Protein AF-A0A5A7MQB6-F1 (afdb_monomer_lite)

Foldseek 3Di:
DPDPVLLVLLCQFQPFDFDPFAHHGHGPSVLLCQQQVDDKDDWDDPDPFKIKIKAGHVPPRLWMKIFIATPVGHTAKIWTWGADCDPVGGRQIAIAIEGQDPDPSNVVVLVVSVVVNLVSVQVVQVCCCVVPVDDRCSVVNVVHPDHHYHHPDDGNPDDD

Structure (mmCIF, N/CA/C/O backbone):
data_AF-A0A5A7MQB6-F1
#
_entry.id   AF-A0A5A7MQB6-F1
#
loop_
_atom_site.group_PDB
_atom_site.id
_atom_site.type_symbol
_atom_site.label_atom_id
_atom_site.label_alt_id
_atom_site.label_comp_id
_atom_site.label_asym_id
_atom_site.label_entity_id
_atom_site.label_seq_id
_atom_site.pdbx_PDB_ins_code
_atom_site.Cartn_x
_atom_site.Cartn_y
_atom_site.Cartn_z
_atom_site.occupancy
_atom_site.B_iso_or_equiv
_atom_site.auth_seq_id
_atom_site.auth_comp_id
_atom_site.auth_asym_id
_atom_site.auth_atom_id
_atom_site.pdbx_PDB_model_num
ATOM 1 N N . MET A 1 1 ? -9.594 7.409 -3.584 1.00 67.19 1 MET A N 1
ATOM 2 C CA . MET A 1 1 ? -9.563 8.094 -4.890 1.00 67.19 1 MET A CA 1
ATOM 3 C C . MET A 1 1 ? -10.853 7.876 -5.673 1.00 67.19 1 MET A C 1
ATOM 5 O O . MET A 1 1 ? -11.373 8.838 -6.210 1.00 67.19 1 MET A O 1
ATOM 9 N N . TRP A 1 2 ? -11.378 6.649 -5.696 1.00 74.12 2 TRP A N 1
ATOM 10 C CA . TRP A 1 2 ? -12.477 6.229 -6.579 1.00 74.12 2 TRP A CA 1
ATOM 11 C C . TRP A 1 2 ? -13.894 6.332 -5.996 1.00 74.12 2 TRP A C 1
ATOM 13 O O . TRP A 1 2 ? -14.863 6.165 -6.723 1.00 74.12 2 TRP A O 1
ATOM 23 N N . ASP A 1 3 ? -14.015 6.632 -4.705 1.00 87.62 3 ASP A N 1
ATOM 24 C CA . ASP A 1 3 ? -15.282 6.823 -3.999 1.00 87.62 3 ASP A CA 1
ATOM 25 C C . ASP A 1 3 ? -15.075 7.837 -2.848 1.00 87.62 3 ASP A C 1
ATOM 27 O O . ASP A 1 3 ? -13.980 7.851 -2.257 1.00 87.62 3 ASP A O 1
ATOM 31 N N . PRO A 1 4 ? -16.058 8.711 -2.537 1.00 90.88 4 PRO A N 1
ATOM 32 C CA . PRO A 1 4 ? -15.951 9.676 -1.443 1.00 90.88 4 PRO A CA 1
ATOM 33 C C . PRO A 1 4 ? -15.735 9.056 -0.057 1.00 90.88 4 PRO A C 1
ATOM 35 O O . PRO A 1 4 ? -14.832 9.503 0.650 1.00 90.88 4 PRO A O 1
ATOM 38 N N . ALA A 1 5 ? -16.474 8.009 0.317 1.00 89.06 5 ALA A N 1
ATOM 39 C CA . ALA A 1 5 ? -16.350 7.381 1.634 1.00 89.06 5 ALA A CA 1
ATOM 40 C C . ALA A 1 5 ? -14.985 6.697 1.796 1.00 89.06 5 ALA A C 1
ATOM 42 O O . ALA A 1 5 ? -14.316 6.845 2.818 1.00 89.06 5 ALA A O 1
ATOM 43 N N . PHE A 1 6 ? -14.494 6.036 0.746 1.00 89.56 6 PHE A N 1
ATOM 44 C CA . PHE A 1 6 ? -13.142 5.476 0.734 1.00 89.56 6 PHE A CA 1
ATOM 45 C C . PHE A 1 6 ? -12.050 6.555 0.795 1.00 89.56 6 PHE A C 1
ATOM 47 O O . PHE A 1 6 ? -10.950 6.337 1.315 1.00 89.56 6 PHE A O 1
ATOM 54 N N . ARG A 1 7 ? -12.295 7.741 0.226 1.00 91.19 7 ARG A N 1
ATOM 55 C CA . ARG A 1 7 ? -11.379 8.879 0.362 1.00 91.19 7 ARG A CA 1
ATOM 56 C C . ARG A 1 7 ? -11.305 9.333 1.818 1.00 91.19 7 ARG A C 1
ATOM 58 O O . ARG A 1 7 ? -10.194 9.387 2.338 1.00 91.19 7 ARG A O 1
ATOM 65 N N . GLU A 1 8 ? -12.445 9.557 2.456 1.00 92.12 8 GLU A N 1
ATOM 66 C CA . GLU A 1 8 ? -12.532 9.986 3.856 1.00 92.12 8 GLU A CA 1
ATOM 67 C C . GLU A 1 8 ? -11.935 8.953 4.820 1.00 92.12 8 GLU A C 1
ATOM 69 O O . GLU A 1 8 ? -11.113 9.304 5.663 1.00 92.12 8 GLU A O 1
ATOM 74 N N . ALA A 1 9 ? -12.251 7.664 4.650 1.00 92.69 9 ALA A N 1
ATOM 75 C CA . ALA A 1 9 ? -11.697 6.594 5.481 1.00 92.69 9 ALA A CA 1
ATOM 76 C C . ALA A 1 9 ? -10.162 6.544 5.412 1.00 92.69 9 ALA A C 1
ATOM 78 O O . ALA A 1 9 ? -9.489 6.390 6.431 1.00 92.69 9 ALA A O 1
ATOM 79 N N . ARG A 1 10 ? -9.587 6.723 4.217 1.00 93.56 10 ARG A N 1
ATOM 80 C CA . ARG A 1 10 ? -8.131 6.738 4.018 1.00 93.56 10 ARG A CA 1
ATOM 81 C C . ARG A 1 10 ? -7.475 7.986 4.605 1.00 93.56 10 ARG A C 1
ATOM 83 O O . AR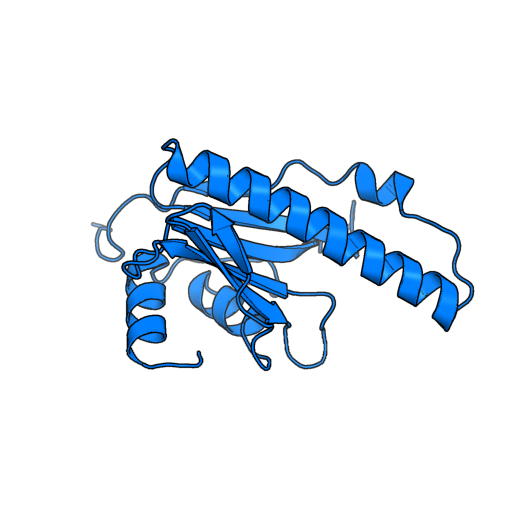G A 1 10 ? -6.421 7.866 5.224 1.00 93.56 10 ARG A O 1
ATOM 90 N N . GLU A 1 11 ? -8.084 9.157 4.424 1.00 94.31 11 GLU A N 1
ATOM 91 C CA . GLU A 1 11 ? -7.641 10.409 5.054 1.00 94.31 11 GLU A CA 1
ATOM 92 C C . GLU A 1 11 ? -7.616 10.248 6.581 1.00 94.31 11 GLU A C 1
ATOM 94 O O . GLU A 1 11 ? -6.586 10.487 7.214 1.00 94.31 11 GLU A O 1
ATOM 99 N N . ALA A 1 12 ? -8.700 9.720 7.154 1.00 93.38 12 ALA A N 1
ATOM 100 C CA . ALA A 1 12 ? -8.807 9.447 8.579 1.00 93.38 12 ALA A CA 1
ATOM 101 C C . ALA A 1 12 ? -7.793 8.402 9.054 1.00 93.38 12 ALA A C 1
ATOM 103 O O . ALA A 1 12 ? -7.250 8.559 10.145 1.00 93.38 12 ALA A O 1
ATOM 104 N N . PHE A 1 13 ? -7.517 7.356 8.266 1.00 95.25 13 PHE A N 1
ATOM 105 C CA . PHE A 1 13 ? -6.571 6.289 8.604 1.00 95.25 13 PHE A CA 1
ATOM 106 C C . PHE A 1 13 ? -5.116 6.778 8.598 1.00 95.25 13 PHE A C 1
ATOM 108 O O . PHE A 1 13 ? -4.413 6.598 9.599 1.00 95.25 13 PHE A O 1
ATOM 115 N N . ILE A 1 14 ? -4.683 7.426 7.512 1.00 94.81 14 ILE A N 1
ATOM 116 C CA . ILE A 1 14 ? -3.280 7.796 7.262 1.00 94.81 14 ILE A CA 1
ATOM 117 C C . ILE A 1 14 ? -2.900 9.118 7.930 1.00 94.81 14 ILE A C 1
ATOM 119 O O . ILE A 1 14 ? -1.780 9.232 8.426 1.00 94.81 14 ILE A O 1
ATOM 123 N N . GLY A 1 15 ? -3.809 10.094 7.986 1.00 91.06 15 GLY A N 1
ATOM 124 C CA . GLY A 1 15 ? -3.510 11.450 8.449 1.00 91.06 15 GLY A CA 1
ATOM 125 C C . GLY A 1 15 ? -2.467 12.181 7.594 1.00 91.06 15 GLY A C 1
ATOM 126 O O . GLY A 1 15 ? -1.987 11.667 6.581 1.00 91.06 15 GLY A O 1
ATOM 127 N N . ASP A 1 16 ? -2.101 13.386 8.026 1.00 86.75 16 ASP A N 1
ATOM 128 C CA . ASP A 1 16 ? -1.097 14.207 7.350 1.00 86.75 16 ASP A CA 1
ATOM 129 C C . ASP A 1 16 ? 0.271 14.069 8.030 1.00 86.75 16 ASP A C 1
ATOM 131 O O . ASP A 1 16 ? 0.611 14.781 8.971 1.00 86.75 16 ASP A O 1
ATOM 135 N N . ARG A 1 17 ? 1.037 13.061 7.607 1.00 91.31 17 ARG A N 1
ATOM 136 C CA . ARG A 1 17 ? 2.369 12.734 8.144 1.00 91.31 17 ARG A CA 1
ATOM 137 C C . ARG A 1 17 ? 3.403 12.818 7.024 1.00 91.31 17 ARG A C 1
ATOM 139 O O . ARG A 1 17 ? 3.058 12.454 5.903 1.00 91.31 17 ARG A O 1
ATOM 146 N N . PRO A 1 18 ? 4.649 13.246 7.272 1.00 92.31 18 PRO A N 1
ATOM 147 C CA . PRO A 1 18 ? 5.662 13.335 6.222 1.00 92.31 18 PRO A CA 1
ATOM 148 C C . PRO A 1 18 ? 6.063 11.952 5.681 1.00 92.31 18 PRO A C 1
ATOM 150 O O . PRO A 1 18 ? 6.085 10.970 6.422 1.00 92.31 18 PRO A O 1
ATOM 153 N N . ALA A 1 19 ? 6.403 11.888 4.393 1.00 90.81 19 ALA A N 1
ATOM 154 C CA . ALA A 1 19 ? 6.950 10.714 3.712 1.00 90.81 19 ALA A CA 1
ATOM 155 C C . ALA A 1 19 ? 7.974 11.124 2.642 1.00 90.81 19 ALA A C 1
ATOM 157 O O . ALA A 1 19 ? 7.947 12.245 2.129 1.00 90.81 19 ALA A O 1
ATOM 158 N N . GLY A 1 20 ? 8.859 10.192 2.285 1.00 88.75 20 GLY A N 1
ATOM 159 C CA . GLY A 1 20 ? 9.933 10.398 1.308 1.00 88.75 20 GLY A CA 1
ATOM 160 C C . GLY A 1 20 ? 10.109 9.235 0.331 1.00 88.75 20 GLY A C 1
ATOM 161 O O . GLY A 1 20 ? 11.234 8.993 -0.089 1.00 88.75 20 GLY A O 1
ATOM 162 N N . TRP A 1 21 ? 9.037 8.496 0.017 1.00 89.62 21 TRP A N 1
ATOM 163 C CA . TRP A 1 21 ? 9.095 7.283 -0.807 1.00 89.62 21 TRP A CA 1
ATOM 164 C C . TRP A 1 21 ? 9.201 7.607 -2.306 1.00 89.62 21 TRP A C 1
ATOM 166 O O . TRP A 1 21 ? 10.230 7.373 -2.924 1.00 89.62 21 TRP A O 1
ATOM 176 N N . LEU A 1 22 ? 8.158 8.210 -2.885 1.00 88.44 22 LEU A N 1
ATOM 177 C CA . LEU A 1 22 ? 8.067 8.516 -4.324 1.00 88.44 22 LEU A CA 1
ATOM 178 C C . LEU A 1 22 ? 8.753 9.837 -4.691 1.00 88.44 22 LEU A C 1
ATOM 180 O O . LEU A 1 22 ? 9.220 10.039 -5.809 1.00 88.44 22 LEU A O 1
ATOM 184 N N . TYR A 1 23 ? 8.726 10.787 -3.761 1.00 87.19 23 TYR A N 1
ATOM 185 C CA . TYR A 1 23 ? 9.324 12.108 -3.895 1.00 87.19 23 TYR A CA 1
ATOM 186 C C . TYR A 1 23 ? 9.673 12.659 -2.514 1.00 87.19 23 TYR A C 1
ATOM 188 O O . TYR A 1 23 ? 9.034 12.331 -1.508 1.00 87.19 23 TYR A O 1
ATOM 196 N N . GLU A 1 24 ? 10.701 13.502 -2.473 1.00 84.88 24 GLU A N 1
ATOM 197 C CA . GLU A 1 24 ? 11.149 14.151 -1.245 1.00 84.88 24 GLU A CA 1
ATOM 198 C C . GLU A 1 24 ? 10.106 15.166 -0.740 1.00 84.88 24 GLU A C 1
ATOM 200 O O . GLU A 1 24 ? 9.421 15.821 -1.528 1.00 84.88 24 GLU A O 1
ATOM 205 N N . ASN A 1 25 ? 10.016 15.327 0.585 1.00 85.38 25 ASN A N 1
ATOM 206 C CA . ASN A 1 25 ? 9.193 16.341 1.264 1.00 85.38 25 ASN A CA 1
ATOM 207 C C . ASN A 1 25 ? 7.674 16.252 0.995 1.00 85.38 25 ASN A C 1
ATOM 209 O O . ASN A 1 25 ? 6.976 17.267 0.999 1.00 85.38 25 ASN A O 1
ATOM 213 N N . GLY A 1 26 ? 7.153 15.043 0.764 1.00 90.69 26 GLY A N 1
ATOM 214 C CA . GLY A 1 26 ? 5.721 14.788 0.614 1.00 90.69 26 GLY A CA 1
ATOM 215 C C . GLY A 1 26 ? 5.038 14.344 1.906 1.00 90.69 26 GLY A C 1
ATOM 216 O O . GLY A 1 26 ? 5.659 14.242 2.962 1.00 90.69 26 GLY A O 1
ATOM 217 N N . THR A 1 27 ? 3.751 14.016 1.801 1.00 95.38 27 THR A N 1
ATOM 218 C CA . THR A 1 27 ? 2.970 13.435 2.902 1.00 95.38 27 THR A CA 1
ATOM 219 C C . THR A 1 27 ? 2.616 11.984 2.582 1.00 95.38 27 THR A C 1
ATOM 221 O O . THR A 1 27 ? 2.427 11.640 1.414 1.00 95.38 27 THR A O 1
ATOM 224 N N . MET A 1 28 ? 2.517 11.119 3.594 1.00 95.69 28 MET A N 1
ATOM 225 C CA . MET A 1 28 ? 2.129 9.710 3.452 1.00 95.69 28 MET A CA 1
ATOM 226 C C . MET A 1 28 ? 0.815 9.596 2.680 1.00 95.69 28 MET A C 1
ATOM 228 O O . MET A 1 28 ? 0.725 8.832 1.724 1.00 95.69 28 MET A O 1
ATOM 232 N N . LEU A 1 29 ? -0.188 10.403 3.041 1.00 95.81 29 LEU A N 1
ATOM 233 C CA . LEU A 1 29 ? -1.473 10.440 2.347 1.00 95.81 29 LEU A CA 1
ATOM 234 C C . LEU A 1 29 ? -1.321 10.880 0.884 1.00 95.81 29 LEU A C 1
ATOM 236 O O . LEU A 1 29 ? -1.911 10.258 0.001 1.00 95.81 29 LEU A O 1
ATOM 240 N N . GLY A 1 30 ? -0.533 11.924 0.610 1.00 95.31 30 GLY A N 1
ATOM 241 C CA . GLY A 1 30 ? -0.282 12.401 -0.752 1.00 95.31 30 GLY A CA 1
ATOM 242 C C . GLY A 1 30 ? 0.406 11.349 -1.624 1.00 95.31 30 GLY A C 1
ATOM 243 O O . GLY A 1 30 ? -0.001 11.115 -2.764 1.00 95.31 30 GLY A O 1
ATOM 244 N N . GLN A 1 31 ? 1.393 10.648 -1.071 1.00 95.06 31 GLN A N 1
ATOM 245 C CA . GLN A 1 31 ? 2.117 9.598 -1.784 1.00 95.06 31 GLN A CA 1
ATOM 246 C C . GLN A 1 31 ? 1.261 8.341 -1.977 1.00 95.06 31 GLN A C 1
ATOM 248 O O . GLN A 1 31 ? 1.213 7.810 -3.083 1.00 95.06 31 GLN A O 1
ATOM 253 N N . VAL A 1 32 ? 0.469 7.935 -0.980 1.00 96.44 32 VAL A N 1
ATOM 254 C CA . VAL A 1 32 ? -0.529 6.862 -1.141 1.00 96.44 32 VAL A CA 1
ATOM 255 C C . VAL A 1 32 ? -1.566 7.224 -2.207 1.00 96.44 32 VAL A C 1
ATOM 257 O O . VAL A 1 32 ? -1.907 6.391 -3.043 1.00 96.44 32 VAL A O 1
ATOM 260 N N . ASN A 1 33 ? -2.055 8.467 -2.234 1.00 95.19 33 ASN A N 1
ATOM 261 C CA . ASN A 1 33 ? -2.956 8.922 -3.295 1.00 95.19 33 ASN A CA 1
ATOM 262 C C . ASN A 1 33 ? -2.284 8.847 -4.672 1.00 95.19 33 ASN A C 1
ATOM 264 O O . ASN A 1 33 ? -2.942 8.503 -5.645 1.00 95.19 33 ASN A O 1
ATOM 268 N N . THR A 1 34 ? -0.986 9.135 -4.754 1.00 95.06 34 THR A N 1
ATOM 269 C CA . THR A 1 34 ? -0.232 9.088 -6.011 1.00 95.06 34 THR A CA 1
ATOM 270 C C . THR A 1 34 ? -0.169 7.667 -6.579 1.00 95.06 34 THR A C 1
ATOM 272 O O . THR A 1 34 ? -0.464 7.479 -7.759 1.00 95.06 34 THR A O 1
ATOM 275 N N . VAL A 1 35 ? 0.152 6.658 -5.759 1.00 95.62 35 VAL A N 1
ATOM 276 C CA . VAL A 1 35 ? 0.204 5.251 -6.212 1.00 95.62 35 VAL A CA 1
ATOM 277 C C . VAL A 1 35 ? -1.168 4.601 -6.389 1.00 95.62 35 VAL A C 1
ATOM 279 O O . VAL A 1 35 ? -1.295 3.618 -7.109 1.00 95.62 35 VAL A O 1
ATOM 282 N N . LEU A 1 36 ? -2.210 5.166 -5.779 1.00 96.12 36 LEU A N 1
ATOM 283 C CA . LEU A 1 36 ? -3.610 4.819 -6.040 1.00 96.12 36 LEU A CA 1
ATOM 284 C C . LEU A 1 36 ? -4.226 5.723 -7.128 1.00 96.12 36 LEU A C 1
ATOM 286 O O . LEU A 1 36 ? -5.442 5.884 -7.172 1.00 96.12 36 LEU A O 1
ATOM 290 N N . GLY A 1 37 ? -3.386 6.365 -7.948 1.00 93.50 37 GLY A N 1
ATOM 291 C CA . GLY A 1 37 ? -3.759 7.393 -8.922 1.00 93.50 37 GLY A CA 1
ATOM 292 C C . GLY A 1 37 ? -4.473 6.873 -10.172 1.00 93.50 37 GLY A C 1
ATOM 293 O O . GLY A 1 37 ? -5.265 7.583 -10.791 1.00 93.50 37 GLY A O 1
ATOM 294 N N . GLY A 1 38 ? -4.132 5.652 -10.581 1.00 92.31 38 GLY A N 1
ATOM 295 C CA . GLY A 1 38 ? -4.633 5.014 -11.791 1.00 92.31 38 GLY A CA 1
ATOM 296 C C . GLY A 1 38 ? -6.042 4.426 -11.651 1.00 92.31 38 GLY A C 1
ATOM 297 O O . GLY A 1 38 ? -6.689 4.560 -10.608 1.00 92.31 38 GLY A O 1
ATOM 298 N N . PRO A 1 39 ? -6.542 3.762 -12.706 1.00 91.75 39 PRO A N 1
ATOM 299 C CA . PRO A 1 39 ? -7.730 2.929 -12.584 1.00 91.75 39 PRO A CA 1
ATOM 300 C C . PRO A 1 39 ? -7.476 1.799 -11.571 1.00 91.75 39 PRO A C 1
ATOM 302 O O . PRO A 1 39 ? -6.353 1.292 -11.505 1.00 91.75 39 PRO A O 1
ATOM 305 N N . PRO A 1 40 ? -8.487 1.416 -10.775 1.00 93.19 40 PRO A N 1
ATOM 306 C CA . PRO A 1 40 ? -8.343 0.311 -9.843 1.00 93.19 40 PRO A CA 1
ATOM 307 C C . PRO A 1 40 ? -8.233 -1.022 -10.590 1.00 93.19 40 PRO A C 1
ATOM 309 O O . PRO A 1 40 ? -8.914 -1.236 -11.595 1.00 93.19 40 PRO A O 1
ATOM 312 N N . ASP A 1 41 ? -7.405 -1.917 -10.060 1.00 93.56 41 ASP A N 1
ATOM 313 C CA . ASP A 1 41 ? -7.427 -3.336 -10.406 1.00 93.56 41 ASP A CA 1
ATOM 314 C C . ASP A 1 41 ? -8.711 -3.993 -9.859 1.00 93.56 41 ASP A C 1
ATOM 316 O O . ASP A 1 41 ? -9.405 -3.433 -9.000 1.00 93.56 41 ASP A O 1
ATOM 320 N N . GLU A 1 42 ? -9.015 -5.211 -10.314 1.00 95.44 42 GLU A N 1
ATOM 321 C CA . GLU A 1 42 ? -10.106 -5.997 -9.732 1.00 95.44 42 GLU A CA 1
ATOM 322 C C . GLU A 1 42 ? -9.862 -6.275 -8.234 1.00 95.44 42 GLU A C 1
ATOM 324 O O . GLU A 1 42 ? -8.726 -6.548 -7.822 1.00 95.44 42 GLU A O 1
ATOM 329 N N . PRO A 1 43 ? -10.915 -6.220 -7.396 1.00 96.06 43 PRO A N 1
ATOM 330 C CA . PRO A 1 43 ? -10.792 -6.534 -5.980 1.00 96.06 43 PRO A CA 1
ATOM 331 C C . PRO A 1 43 ? -10.414 -8.002 -5.777 1.00 96.06 43 PRO A C 1
ATOM 333 O O . PRO A 1 43 ? -10.990 -8.900 -6.390 1.00 96.06 43 PRO A O 1
ATOM 336 N N . VAL A 1 44 ? -9.487 -8.253 -4.852 1.00 97.88 44 VAL A N 1
ATOM 337 C CA . VAL A 1 44 ? -9.068 -9.610 -4.481 1.00 97.88 44 VAL A CA 1
ATOM 338 C C . VAL A 1 44 ? -9.538 -9.920 -3.069 1.00 97.88 44 VAL A C 1
ATOM 340 O O . VAL A 1 44 ? -9.023 -9.354 -2.105 1.00 97.88 44 VAL A O 1
ATOM 343 N N . TYR A 1 45 ? -10.491 -10.841 -2.956 1.00 97.62 45 TYR A N 1
ATOM 344 C CA . TYR A 1 45 ? -10.921 -11.442 -1.695 1.00 97.62 45 TYR A CA 1
ATOM 345 C C . TYR A 1 45 ? -9.991 -12.613 -1.389 1.00 97.62 45 TYR A C 1
ATOM 347 O O . TYR A 1 45 ? -9.958 -13.587 -2.140 1.00 97.62 45 TYR A O 1
ATOM 355 N N . PHE A 1 46 ? -9.195 -12.491 -0.333 1.00 96.44 46 PHE A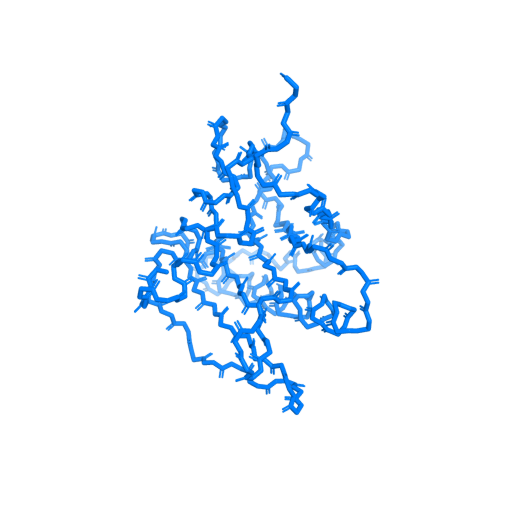 N 1
ATOM 356 C CA . PHE A 1 46 ? -8.180 -13.489 0.034 1.00 96.44 46 PHE A CA 1
ATOM 357 C C . PHE A 1 46 ? -8.456 -14.145 1.391 1.00 96.44 46 PHE A C 1
ATOM 359 O O . PHE A 1 46 ? -7.755 -15.073 1.777 1.00 96.44 46 PHE A O 1
ATOM 366 N N . SER A 1 47 ? -9.502 -13.678 2.073 1.00 94.88 47 SER A N 1
ATOM 367 C CA . SER A 1 47 ? -10.030 -14.217 3.319 1.00 94.88 47 SER A CA 1
ATOM 368 C C . SER A 1 47 ? -11.538 -13.992 3.377 1.00 94.88 47 SER A C 1
ATOM 370 O O . SER A 1 47 ? -12.078 -13.199 2.599 1.00 94.88 47 SER A O 1
ATOM 372 N N . ASP A 1 48 ? -12.215 -14.627 4.332 1.00 91.62 48 ASP A N 1
ATOM 373 C CA . ASP A 1 48 ? -13.663 -14.484 4.533 1.00 91.62 48 ASP A CA 1
ATOM 374 C C . ASP A 1 48 ? -14.069 -13.036 4.852 1.00 91.62 48 ASP A C 1
ATOM 376 O O . ASP A 1 48 ? -15.185 -12.609 4.550 1.00 91.62 48 ASP A O 1
ATOM 380 N N . ASN A 1 49 ? -13.166 -12.264 5.460 1.00 95.81 49 ASN A N 1
ATOM 381 C CA . ASN A 1 49 ? -13.431 -10.904 5.915 1.00 95.81 49 ASN A CA 1
ATOM 382 C C . ASN A 1 49 ? -12.424 -9.866 5.411 1.00 95.81 49 ASN A C 1
ATOM 384 O O . ASN A 1 49 ? -12.516 -8.731 5.867 1.00 95.81 49 ASN A O 1
ATOM 388 N N . LEU A 1 50 ? -11.499 -10.206 4.505 1.00 98.06 50 LEU A N 1
ATOM 389 C CA . LEU A 1 50 ? -10.492 -9.272 3.987 1.00 98.06 50 LEU A CA 1
ATOM 390 C C . LEU A 1 50 ? -10.505 -9.193 2.461 1.00 98.06 50 LEU A C 1
ATOM 392 O O . LEU A 1 50 ? -10.546 -10.197 1.746 1.00 98.06 50 LEU A O 1
ATOM 396 N N . VAL A 1 51 ? -10.406 -7.962 1.966 1.00 98.00 51 VAL A N 1
ATOM 397 C CA . VAL A 1 51 ? -10.344 -7.638 0.542 1.00 98.00 51 VAL A CA 1
ATOM 398 C C . VAL A 1 51 ? -9.211 -6.654 0.278 1.00 98.00 51 VAL A C 1
ATOM 400 O O . VAL A 1 51 ? -9.009 -5.691 1.020 1.00 98.00 51 VAL A O 1
ATOM 403 N N . ARG A 1 52 ? -8.458 -6.890 -0.797 1.00 97.94 52 ARG A N 1
ATOM 404 C CA . ARG A 1 52 ? -7.408 -5.997 -1.292 1.00 97.94 52 ARG A CA 1
ATOM 405 C C . ARG A 1 52 ? -7.907 -5.261 -2.529 1.00 97.94 52 ARG A C 1
ATOM 407 O O . ARG A 1 52 ? -8.295 -5.892 -3.510 1.00 97.94 52 ARG A O 1
ATOM 414 N N . PHE A 1 53 ? -7.801 -3.939 -2.503 1.00 97.12 53 PHE A N 1
ATOM 415 C CA . PHE A 1 53 ? -7.907 -3.077 -3.679 1.00 97.12 53 PHE A CA 1
ATOM 416 C C . PHE A 1 53 ? -6.522 -2.548 -4.031 1.00 97.12 53 PHE A C 1
ATOM 418 O O . PHE A 1 53 ? -5.749 -2.227 -3.130 1.00 97.12 53 PHE A O 1
ATOM 425 N N . SER A 1 54 ? -6.207 -2.415 -5.315 1.00 97.31 54 SER A N 1
ATOM 426 C CA . SER A 1 54 ? -4.954 -1.802 -5.761 1.00 97.31 54 SER A CA 1
ATOM 427 C C . SER A 1 54 ? -5.131 -0.945 -6.992 1.00 97.31 54 SER A C 1
ATOM 429 O O . SER A 1 54 ? -6.146 -1.017 -7.675 1.00 97.31 54 SER A O 1
ATOM 431 N N . ALA A 1 55 ? -4.119 -0.130 -7.249 1.00 96.62 55 ALA A N 1
ATOM 432 C CA . ALA A 1 55 ? -3.905 0.521 -8.526 1.00 96.62 55 ALA A CA 1
ATOM 433 C C . ALA A 1 55 ? -2.416 0.837 -8.681 1.00 96.62 55 ALA A C 1
ATOM 435 O O . ALA A 1 55 ? -1.587 0.471 -7.841 1.00 96.62 55 ALA A O 1
ATOM 436 N N . CYS A 1 56 ? -2.091 1.526 -9.767 1.00 94.69 56 CYS A N 1
ATOM 437 C CA . CYS A 1 56 ? -0.744 1.980 -10.051 1.00 94.69 56 CYS A CA 1
ATOM 438 C C . CYS A 1 56 ? -0.667 3.508 -10.123 1.00 94.69 56 CYS A C 1
ATOM 440 O O . CYS A 1 56 ? -1.675 4.196 -10.338 1.00 94.69 56 CYS A O 1
ATOM 442 N N . ARG A 1 57 ? 0.543 4.051 -9.980 1.00 94.44 57 ARG A N 1
ATOM 443 C CA . ARG A 1 57 ? 0.810 5.456 -10.273 1.00 94.44 57 ARG A CA 1
ATOM 444 C C . ARG A 1 57 ? 0.645 5.699 -11.783 1.00 94.44 57 ARG A C 1
ATOM 446 O O . ARG A 1 57 ? 1.217 4.964 -12.590 1.00 94.44 57 ARG A O 1
ATOM 453 N N . PRO A 1 58 ? -0.091 6.742 -12.208 1.00 90.62 58 PRO A N 1
ATOM 454 C CA . PRO A 1 58 ? -0.213 7.082 -13.622 1.00 90.62 58 PRO A CA 1
ATOM 455 C C . PRO A 1 58 ? 1.160 7.245 -14.284 1.00 90.62 58 PRO A C 1
ATOM 457 O O . PRO A 1 58 ? 2.012 7.965 -13.768 1.00 90.62 58 PRO A O 1
ATOM 460 N N . HIS A 1 59 ? 1.352 6.587 -15.430 1.00 85.81 59 HIS A N 1
ATOM 461 C CA . HIS A 1 59 ? 2.604 6.561 -16.205 1.00 85.81 59 HIS A CA 1
ATOM 462 C C . HIS A 1 59 ? 3.809 5.864 -15.545 1.00 85.81 59 HIS A C 1
ATOM 464 O O . HIS A 1 59 ? 4.880 5.860 -16.142 1.00 85.81 59 HIS A O 1
ATOM 470 N N . SER A 1 60 ? 3.641 5.263 -14.366 1.00 85.69 60 SER A N 1
ATOM 471 C CA . SER A 1 60 ? 4.696 4.578 -13.605 1.00 85.69 60 SER A CA 1
ATOM 472 C C . SER A 1 60 ? 4.076 3.358 -12.925 1.00 85.69 60 SER A C 1
ATOM 474 O O . SER A 1 60 ? 3.899 3.313 -11.710 1.00 85.69 60 SER A O 1
ATOM 476 N N . CYS A 1 61 ? 3.578 2.413 -13.733 1.00 86.81 61 CYS A N 1
ATOM 477 C CA . CYS A 1 61 ? 2.765 1.310 -13.211 1.00 86.81 61 CYS A CA 1
ATOM 478 C C . CYS A 1 61 ? 3.572 0.270 -12.414 1.00 86.81 61 CYS A C 1
ATOM 480 O O . CYS A 1 61 ? 2.993 -0.642 -11.822 1.00 86.81 61 CYS A O 1
ATOM 482 N N . ASP A 1 62 ? 4.889 0.408 -12.426 1.00 83.81 62 ASP A N 1
ATOM 483 C CA . ASP A 1 62 ? 5.845 -0.270 -11.570 1.00 83.81 62 ASP A CA 1
ATOM 484 C C . ASP A 1 62 ? 5.831 0.272 -10.130 1.00 83.81 62 ASP A C 1
ATOM 486 O O . ASP A 1 62 ? 6.181 -0.464 -9.218 1.00 83.81 62 ASP A O 1
ATOM 490 N N . GLU A 1 63 ? 5.310 1.481 -9.890 1.00 91.06 63 GLU A N 1
ATOM 491 C CA . GLU A 1 63 ? 4.945 1.978 -8.558 1.00 91.06 63 GLU A CA 1
ATOM 492 C C . GLU A 1 63 ? 3.444 1.773 -8.309 1.00 91.06 63 GLU A C 1
ATOM 494 O O . GLU A 1 63 ? 2.583 2.262 -9.052 1.00 91.06 63 GLU A O 1
ATOM 499 N N . LYS A 1 64 ? 3.103 1.045 -7.243 1.00 95.25 64 LYS A N 1
ATOM 500 C CA . LYS A 1 64 ? 1.728 0.598 -6.979 1.00 95.25 64 LYS A CA 1
ATOM 501 C C . LYS A 1 64 ? 1.289 0.822 -5.547 1.00 95.25 64 LYS A C 1
ATOM 503 O O . LYS A 1 64 ? 2.080 0.796 -4.611 1.00 95.25 64 LYS A O 1
ATOM 508 N N . GLY A 1 65 ? -0.010 1.022 -5.379 1.00 97.06 65 GLY A N 1
ATOM 509 C CA . GLY A 1 65 ? -0.651 1.140 -4.080 1.00 97.06 65 GLY A CA 1
ATOM 510 C C . GLY A 1 65 ? -1.630 0.001 -3.877 1.00 97.06 65 GLY A C 1
ATOM 511 O O . GLY A 1 65 ? -2.328 -0.389 -4.812 1.00 97.06 65 GLY A O 1
ATOM 512 N N . ALA A 1 66 ? -1.731 -0.487 -2.647 1.00 98.06 66 ALA A N 1
ATOM 513 C CA . ALA A 1 66 ? -2.781 -1.404 -2.239 1.00 98.06 66 ALA A CA 1
ATOM 514 C C . ALA A 1 66 ? -3.391 -0.975 -0.905 1.00 98.06 66 ALA A C 1
ATOM 516 O O . ALA A 1 66 ? -2.706 -0.458 -0.026 1.00 98.06 66 ALA A O 1
ATOM 517 N N . VAL A 1 67 ? -4.688 -1.208 -0.739 1.00 98.19 67 VAL A N 1
ATOM 518 C CA . VAL A 1 67 ? -5.400 -1.027 0.526 1.00 98.19 67 VAL A CA 1
ATOM 519 C C . VAL A 1 67 ? -6.119 -2.322 0.853 1.00 98.19 67 VAL A C 1
ATOM 521 O O . VAL A 1 67 ? -6.865 -2.846 0.025 1.00 98.19 67 VAL A O 1
ATOM 524 N N . VAL A 1 68 ? -5.882 -2.830 2.059 1.00 98.44 68 VAL A N 1
ATOM 525 C CA . VAL A 1 68 ? -6.590 -3.979 2.615 1.00 98.44 68 VAL A CA 1
ATOM 526 C C . VAL A 1 68 ? -7.666 -3.467 3.557 1.00 98.44 68 VAL A C 1
ATOM 528 O O . VAL A 1 68 ? -7.379 -2.738 4.512 1.00 98.44 68 VAL A O 1
ATOM 531 N N . LEU A 1 69 ? -8.901 -3.855 3.270 1.00 97.06 69 LEU A N 1
ATOM 532 C CA . LEU A 1 69 ? -10.088 -3.522 4.041 1.00 97.06 69 LEU A CA 1
ATOM 533 C C . LEU A 1 69 ? -10.696 -4.795 4.620 1.00 97.06 69 LEU A C 1
ATOM 535 O O . LEU A 1 69 ? -10.579 -5.867 4.022 1.00 97.06 69 LEU A O 1
ATOM 539 N N . THR A 1 70 ? -11.423 -4.657 5.722 1.00 96.19 70 THR A N 1
ATOM 540 C CA . THR A 1 70 ? -12.435 -5.647 6.067 1.00 96.19 70 THR A CA 1
ATOM 541 C C . THR A 1 70 ? -13.601 -5.579 5.078 1.00 96.19 70 THR A C 1
ATOM 543 O O . THR A 1 70 ? -13.811 -4.559 4.417 1.00 96.19 70 THR A O 1
ATOM 546 N N . THR A 1 71 ? -14.409 -6.633 4.989 1.00 92.69 71 THR A N 1
ATOM 547 C CA . THR A 1 71 ? -15.658 -6.619 4.203 1.00 92.69 71 THR A CA 1
ATOM 548 C C . THR A 1 71 ? -16.678 -5.588 4.708 1.00 92.69 71 THR A C 1
ATOM 550 O O . THR A 1 71 ? -17.517 -5.141 3.930 1.00 92.69 71 THR A O 1
ATOM 553 N N . ASP A 1 72 ? -16.543 -5.138 5.960 1.00 92.06 72 ASP A N 1
ATOM 554 C CA . ASP A 1 72 ? -17.310 -4.033 6.554 1.00 92.06 72 ASP A CA 1
ATOM 555 C C . ASP A 1 72 ? -16.713 -2.638 6.257 1.00 92.06 72 ASP A C 1
ATOM 557 O O . ASP A 1 72 ? -17.277 -1.619 6.655 1.00 92.06 72 ASP A O 1
ATOM 561 N N . GLY A 1 73 ? -15.571 -2.566 5.562 1.00 91.81 73 GLY A N 1
ATOM 562 C CA . GLY A 1 73 ? -14.948 -1.315 5.115 1.00 91.81 73 GLY A CA 1
ATOM 563 C C . GLY A 1 73 ? -13.921 -0.693 6.072 1.00 91.81 73 GLY A C 1
ATOM 564 O O . GLY A 1 73 ? -13.497 0.441 5.847 1.00 91.81 73 GLY A O 1
ATOM 565 N N . GLU A 1 74 ? -13.480 -1.396 7.119 1.00 94.62 74 GLU A N 1
ATOM 566 C CA . GLU A 1 74 ? -12.390 -0.932 7.995 1.00 94.62 74 GLU A CA 1
ATOM 567 C C . GLU A 1 74 ? -11.036 -1.121 7.297 1.00 94.62 74 GLU A C 1
ATOM 569 O O . GLU A 1 74 ? -10.704 -2.231 6.894 1.00 94.62 74 GLU A O 1
ATOM 574 N N . ILE A 1 75 ? -10.215 -0.071 7.187 1.00 97.31 75 ILE A N 1
ATOM 575 C CA . ILE A 1 75 ? -8.840 -0.213 6.676 1.00 97.31 75 ILE A CA 1
ATOM 576 C C . ILE A 1 75 ? -7.985 -0.934 7.718 1.00 97.31 75 ILE A C 1
ATOM 578 O O . ILE A 1 75 ? -7.808 -0.443 8.832 1.00 97.31 75 ILE A O 1
ATOM 582 N N . VAL A 1 76 ? -7.399 -2.060 7.315 1.00 97.94 76 VAL A N 1
ATOM 583 C CA . VAL A 1 76 ? -6.452 -2.838 8.124 1.00 97.94 76 VAL A CA 1
ATOM 584 C C . VAL A 1 76 ? -5.019 -2.412 7.820 1.00 97.94 76 VAL A C 1
ATOM 586 O O . VAL A 1 76 ? -4.236 -2.158 8.735 1.00 97.94 76 VAL A O 1
ATOM 589 N N . ALA A 1 77 ? -4.677 -2.300 6.535 1.00 98.44 77 ALA A N 1
ATOM 590 C CA . ALA A 1 77 ? -3.334 -1.949 6.093 1.00 98.44 77 ALA A CA 1
ATOM 591 C C . ALA A 1 77 ? -3.337 -1.226 4.740 1.00 98.44 77 ALA A C 1
ATOM 593 O O . ALA A 1 77 ? -4.245 -1.391 3.922 1.00 98.44 77 ALA A O 1
ATOM 594 N N . VAL A 1 78 ? -2.285 -0.449 4.490 1.00 98.38 78 VAL A N 1
ATOM 595 C CA . VAL A 1 78 ? -2.008 0.186 3.195 1.00 98.38 78 VAL A CA 1
ATOM 596 C C . VAL A 1 78 ? -0.595 -0.188 2.765 1.00 98.38 78 VAL A C 1
ATOM 598 O O . VAL A 1 78 ? 0.346 0.073 3.504 1.00 98.38 78 VAL A O 1
ATOM 601 N N . GLY A 1 79 ? -0.445 -0.777 1.583 1.00 97.75 79 GLY A N 1
ATOM 602 C CA . GLY A 1 79 ? 0.844 -1.068 0.962 1.00 97.75 79 GLY A CA 1
ATOM 603 C C . GLY A 1 79 ? 1.217 -0.009 -0.073 1.00 97.75 79 GLY A C 1
ATOM 604 O O . GLY A 1 79 ? 0.386 0.378 -0.898 1.00 97.75 79 GLY A O 1
ATOM 605 N N . VAL A 1 80 ? 2.470 0.435 -0.048 1.00 97.00 80 VAL A N 1
ATOM 606 C CA . VAL A 1 80 ? 3.076 1.307 -1.058 1.00 97.00 80 VAL A CA 1
ATOM 607 C C . VAL A 1 80 ? 4.290 0.594 -1.628 1.00 97.00 80 VAL A C 1
ATOM 609 O O . VAL A 1 80 ? 5.262 0.362 -0.911 1.00 97.00 80 VAL A O 1
ATOM 612 N N . LEU A 1 81 ? 4.217 0.255 -2.910 1.00 94.44 81 LEU A N 1
ATOM 613 C CA . LEU A 1 81 ? 5.340 -0.218 -3.701 1.00 94.44 81 LEU A CA 1
ATOM 614 C C . LEU A 1 81 ? 6.016 0.997 -4.337 1.00 94.44 81 LEU A C 1
ATOM 616 O O . LEU A 1 81 ? 5.393 1.727 -5.113 1.00 94.44 81 LEU A O 1
ATOM 620 N N . HIS A 1 82 ? 7.277 1.210 -3.983 1.00 91.31 82 HIS A N 1
ATOM 621 C CA . HIS A 1 82 ? 8.121 2.296 -4.479 1.00 91.31 82 HIS A CA 1
ATOM 622 C C . HIS A 1 82 ? 9.544 1.795 -4.727 1.00 91.31 82 HIS A C 1
ATOM 624 O O . HIS A 1 82 ? 9.837 0.622 -4.498 1.00 91.31 82 HIS A O 1
ATOM 630 N N . PHE A 1 83 ? 10.423 2.669 -5.206 1.00 86.38 83 PHE A N 1
ATOM 631 C CA . PHE A 1 83 ? 11.823 2.340 -5.444 1.00 86.38 83 PHE A CA 1
ATOM 632 C C . PHE A 1 83 ? 12.733 3.109 -4.493 1.00 86.38 83 PHE A C 1
ATOM 634 O O . PHE A 1 83 ? 12.587 4.318 -4.316 1.00 86.38 83 PHE A O 1
ATOM 641 N N . ASP A 1 84 ? 13.716 2.412 -3.926 1.00 79.12 84 ASP A N 1
ATOM 642 C CA . ASP A 1 84 ? 14.770 3.020 -3.123 1.00 79.12 84 ASP A CA 1
ATOM 643 C C . ASP A 1 84 ? 15.499 4.069 -3.990 1.00 79.12 84 ASP A C 1
ATOM 645 O O . ASP A 1 84 ? 15.961 3.791 -5.101 1.00 79.12 84 ASP A O 1
ATOM 649 N N . ASN A 1 85 ? 15.555 5.308 -3.499 1.00 69.75 85 ASN A N 1
ATOM 650 C CA . ASN A 1 85 ? 16.209 6.440 -4.157 1.00 69.75 85 ASN A CA 1
ATOM 651 C C . ASN A 1 85 ? 17.611 6.727 -3.583 1.00 69.75 85 ASN A C 1
ATOM 653 O O . ASN A 1 85 ? 18.296 7.654 -4.025 1.00 69.75 85 ASN A O 1
ATOM 657 N N . SER A 1 86 ? 18.071 5.926 -2.617 1.00 68.69 86 SER A N 1
ATOM 658 C CA . SER A 1 86 ? 19.413 6.025 -2.057 1.00 68.69 86 SER A CA 1
ATOM 659 C C . SER A 1 86 ? 20.466 5.631 -3.090 1.00 68.69 86 SER A C 1
ATOM 661 O O . SER A 1 86 ? 20.272 4.759 -3.934 1.00 68.69 86 SER A O 1
ATOM 663 N N . ARG A 1 87 ? 21.658 6.227 -2.989 1.00 57.41 87 ARG A N 1
ATOM 664 C CA . ARG A 1 87 ? 22.776 5.929 -3.905 1.00 57.41 87 ARG A CA 1
ATOM 665 C C . ARG A 1 87 ? 23.250 4.474 -3.850 1.00 57.41 87 ARG A C 1
ATOM 667 O O . ARG A 1 87 ? 23.933 4.031 -4.764 1.00 57.41 87 ARG A O 1
ATOM 674 N N . THR A 1 88 ? 22.944 3.759 -2.770 1.00 61.75 88 THR A N 1
ATOM 675 C CA . THR A 1 88 ? 23.434 2.400 -2.507 1.00 61.75 88 THR A CA 1
ATOM 676 C C . THR A 1 88 ? 22.534 1.308 -3.065 1.00 61.75 88 THR A C 1
ATOM 678 O O . THR A 1 88 ? 23.024 0.216 -3.327 1.00 61.75 88 THR A O 1
ATOM 681 N N . ARG A 1 89 ? 21.238 1.587 -3.233 1.00 66.12 89 ARG A N 1
ATOM 682 C CA . ARG A 1 89 ? 20.234 0.634 -3.727 1.00 66.12 89 ARG A CA 1
ATOM 683 C C . ARG A 1 89 ? 19.249 1.315 -4.677 1.00 66.12 89 ARG A C 1
ATOM 685 O O . ARG A 1 89 ? 18.079 0.962 -4.714 1.00 66.12 89 ARG A O 1
ATOM 692 N N . SER A 1 90 ? 19.719 2.295 -5.446 1.00 70.38 90 SER A N 1
ATOM 693 C CA . SER A 1 90 ? 18.857 3.044 -6.357 1.00 70.38 90 SER A CA 1
ATOM 694 C C . SER A 1 90 ? 18.137 2.099 -7.323 1.00 70.38 90 SER A C 1
ATOM 696 O O . SER A 1 90 ? 18.781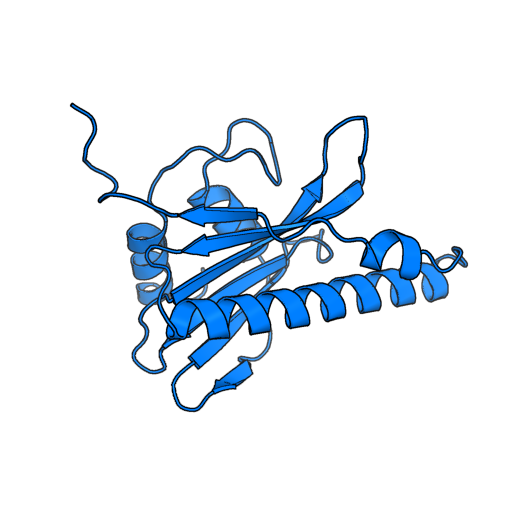 1.268 -7.961 1.00 70.38 90 SER A O 1
ATOM 698 N N . GLY A 1 91 ? 16.812 2.216 -7.412 1.00 73.75 91 GLY A N 1
ATOM 699 C CA . GLY A 1 91 ? 15.990 1.392 -8.302 1.00 73.75 91 GLY A CA 1
ATOM 700 C C . GLY A 1 91 ? 15.628 0.011 -7.749 1.00 73.75 91 GLY A C 1
ATOM 701 O O . GLY A 1 91 ? 14.978 -0.760 -8.448 1.00 73.75 91 GLY A O 1
ATOM 702 N N . HIS A 1 92 ? 15.998 -0.313 -6.506 1.00 80.25 92 HIS A N 1
ATOM 703 C CA . HIS A 1 92 ? 15.493 -1.519 -5.854 1.00 80.25 92 HIS A CA 1
ATOM 704 C C . HIS A 1 92 ? 14.040 -1.308 -5.408 1.00 80.25 92 HIS A C 1
ATOM 706 O O . HIS A 1 92 ? 13.761 -0.311 -4.740 1.00 80.25 92 HIS A O 1
ATOM 712 N N . PRO A 1 93 ? 13.118 -2.229 -5.729 1.00 86.00 93 PRO A N 1
ATOM 713 C CA . PRO A 1 93 ? 11.747 -2.140 -5.270 1.00 86.00 93 PRO A CA 1
ATOM 714 C C . PRO A 1 93 ? 11.694 -2.314 -3.749 1.00 86.00 93 PRO A C 1
ATOM 716 O O . PRO A 1 93 ? 12.474 -3.055 -3.139 1.00 86.00 93 PRO A O 1
ATOM 719 N N . MET A 1 94 ? 10.766 -1.592 -3.141 1.00 89.56 94 MET A N 1
ATOM 720 C CA . MET A 1 94 ? 10.496 -1.571 -1.716 1.00 89.56 94 MET A CA 1
ATOM 721 C C . MET A 1 94 ? 8.993 -1.664 -1.492 1.00 89.56 94 MET A C 1
ATOM 723 O O . MET A 1 94 ? 8.207 -1.066 -2.227 1.00 89.56 94 MET A O 1
ATOM 727 N N . LEU A 1 95 ? 8.606 -2.367 -0.430 1.00 93.69 95 LEU A N 1
ATOM 728 C CA . LEU A 1 95 ? 7.247 -2.354 0.091 1.00 93.69 95 LEU A CA 1
ATOM 729 C C . LEU A 1 95 ? 7.243 -1.657 1.453 1.00 93.69 95 LEU A C 1
ATOM 731 O O . LEU A 1 95 ? 7.873 -2.133 2.396 1.00 93.69 95 LEU A O 1
ATOM 735 N N . THR A 1 96 ? 6.492 -0.565 1.569 1.00 95.75 96 THR A N 1
ATOM 736 C CA . THR A 1 96 ? 6.162 0.050 2.860 1.00 95.75 96 THR A CA 1
ATOM 737 C C . THR A 1 96 ? 4.706 -0.263 3.206 1.00 95.75 96 THR A C 1
ATOM 739 O O . THR A 1 96 ? 3.804 -0.004 2.411 1.00 95.75 96 THR A O 1
ATOM 742 N N . ILE A 1 97 ? 4.463 -0.820 4.394 1.00 97.75 97 ILE A N 1
ATOM 743 C CA . ILE A 1 97 ? 3.138 -1.186 4.904 1.00 97.75 97 ILE A CA 1
ATOM 744 C C . ILE A 1 97 ? 2.770 -0.261 6.064 1.00 97.75 97 ILE A C 1
ATOM 746 O O . ILE A 1 97 ? 3.427 -0.246 7.105 1.00 97.75 97 ILE A O 1
ATOM 750 N N . LEU A 1 98 ? 1.680 0.484 5.910 1.00 98.06 98 LEU A N 1
ATOM 751 C CA . LEU A 1 98 ? 1.110 1.332 6.951 1.00 98.06 98 LEU A CA 1
ATOM 752 C C . LEU A 1 98 ? 0.018 0.566 7.692 1.00 98.06 98 LEU A C 1
ATOM 754 O O . LEU A 1 98 ? -0.889 0.016 7.067 1.00 98.06 98 LEU A O 1
ATOM 758 N N . THR A 1 99 ? 0.056 0.586 9.021 1.00 97.50 99 THR A N 1
ATOM 759 C CA . THR A 1 99 ? -1.003 0.021 9.868 1.00 97.50 99 THR A CA 1
ATOM 760 C C . THR A 1 99 ? -1.214 0.855 11.126 1.00 97.50 99 THR A C 1
ATOM 762 O O . THR A 1 99 ? -0.299 1.530 11.586 1.00 97.50 99 THR A O 1
ATOM 765 N N . ARG A 1 100 ? -2.404 0.787 11.729 1.00 95.19 100 ARG A N 1
ATOM 766 C CA . ARG A 1 100 ? -2.667 1.343 13.069 1.00 95.19 100 ARG A CA 1
ATOM 767 C C . ARG A 1 100 ? -2.455 0.343 14.198 1.00 95.19 100 ARG A C 1
ATOM 769 O O . ARG A 1 100 ? -2.287 0.752 15.345 1.00 95.19 100 ARG A O 1
ATOM 776 N N . LYS A 1 101 ? -2.478 -0.957 13.902 1.00 94.12 101 LYS A N 1
ATOM 777 C CA . LYS A 1 101 ? -2.403 -2.016 14.909 1.00 94.12 101 LYS A CA 1
ATOM 778 C C . LYS A 1 101 ? -1.775 -3.273 14.320 1.00 94.12 101 LYS A C 1
ATOM 780 O O . LYS A 1 101 ? -2.045 -3.629 13.181 1.00 94.12 101 LYS A O 1
ATOM 785 N N . ARG A 1 102 ? -0.955 -3.953 15.119 1.00 95.00 102 ARG A N 1
ATOM 786 C CA . ARG A 1 102 ? -0.394 -5.267 14.784 1.00 95.00 102 ARG A CA 1
ATOM 787 C C . ARG A 1 102 ? -1.183 -6.354 15.512 1.00 95.00 102 ARG A C 1
ATOM 789 O O . ARG A 1 102 ? -0.798 -6.763 16.602 1.00 95.00 102 ARG A O 1
ATOM 796 N N . ASP A 1 103 ? -2.334 -6.717 14.959 1.00 94.81 103 ASP A N 1
ATOM 797 C CA . ASP A 1 103 ? -3.131 -7.875 15.378 1.00 94.81 103 ASP A CA 1
ATOM 798 C C . ASP A 1 103 ? -3.183 -8.936 14.267 1.00 94.81 103 ASP A C 1
ATOM 800 O O . ASP A 1 103 ? -2.547 -8.772 13.227 1.00 94.81 103 ASP A O 1
ATOM 804 N N . ASP A 1 104 ? -3.913 -10.029 14.486 1.00 95.94 104 ASP A N 1
ATOM 805 C CA . ASP A 1 104 ? -3.942 -11.166 13.556 1.00 95.94 104 ASP A CA 1
ATOM 806 C C . ASP A 1 104 ? -4.433 -10.766 12.154 1.00 95.94 104 ASP A C 1
ATOM 808 O O . ASP A 1 104 ? -3.884 -11.219 11.152 1.00 95.94 104 ASP A O 1
ATOM 812 N N . ARG A 1 105 ? -5.390 -9.827 12.072 1.00 96.00 105 ARG A N 1
ATOM 813 C CA . ARG A 1 105 ? -5.874 -9.276 10.793 1.00 96.00 105 ARG A CA 1
ATOM 814 C C . ARG A 1 105 ? -4.767 -8.531 10.059 1.00 96.00 105 ARG A C 1
ATOM 816 O O . ARG A 1 105 ? -4.655 -8.630 8.841 1.00 96.00 105 ARG A O 1
ATOM 823 N N . PHE A 1 106 ? -3.955 -7.768 10.793 1.00 96.81 106 PHE A N 1
ATOM 824 C CA . PHE A 1 106 ? -2.785 -7.124 10.211 1.00 96.81 106 PHE A CA 1
ATOM 825 C C . PHE A 1 106 ? -1.758 -8.145 9.724 1.00 96.81 106 PHE A C 1
ATOM 827 O O . PHE A 1 106 ? -1.208 -7.932 8.651 1.00 96.81 106 PHE A O 1
ATOM 834 N N . GLN A 1 107 ? -1.496 -9.221 10.471 1.00 97.06 107 GLN A N 1
ATOM 835 C CA . GLN A 1 107 ? -0.533 -10.234 10.036 1.00 97.06 107 GLN A CA 1
ATOM 836 C C . GLN A 1 107 ? -0.966 -10.861 8.706 1.00 97.06 107 GLN A C 1
ATOM 838 O O . GLN A 1 107 ? -0.187 -10.881 7.761 1.00 97.06 107 GLN A O 1
ATOM 843 N N . GLU A 1 108 ? -2.233 -11.255 8.596 1.00 97.44 108 GLU A N 1
ATOM 844 C CA . GLU A 1 108 ? -2.798 -11.805 7.362 1.00 97.44 108 GLU A CA 1
ATOM 845 C C . GLU A 1 108 ? -2.763 -10.793 6.203 1.00 97.44 108 GLU A C 1
ATOM 847 O O . GLU A 1 108 ? -2.378 -11.122 5.080 1.00 97.44 108 GLU A O 1
ATOM 852 N N . ALA A 1 109 ? -3.096 -9.527 6.477 1.00 98.00 109 ALA A N 1
ATOM 853 C CA . ALA A 1 109 ? -2.989 -8.451 5.496 1.00 98.00 109 ALA A CA 1
ATOM 854 C C . ALA A 1 109 ? -1.538 -8.207 5.049 1.00 98.00 109 ALA A C 1
ATOM 856 O O . ALA A 1 109 ? -1.299 -7.948 3.870 1.00 98.00 109 ALA A O 1
ATOM 857 N N . ALA A 1 110 ? -0.575 -8.266 5.970 1.00 97.56 110 ALA A N 1
ATO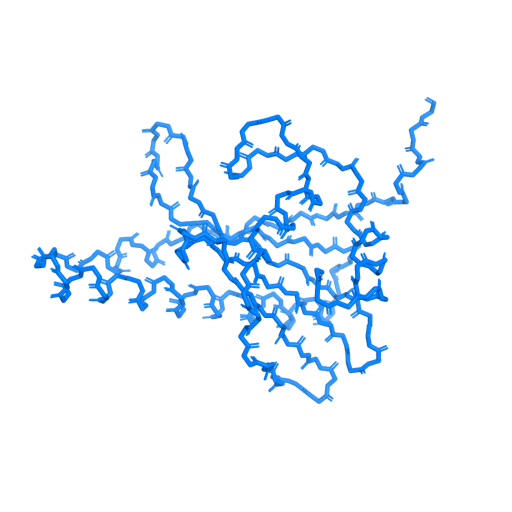M 858 C CA . ALA A 1 110 ? 0.838 -8.072 5.682 1.00 97.56 110 ALA A CA 1
ATOM 859 C C . ALA A 1 110 ? 1.387 -9.219 4.830 1.00 97.56 110 ALA A C 1
ATOM 861 O O . ALA A 1 110 ? 2.006 -8.946 3.805 1.00 97.56 110 ALA A O 1
ATOM 862 N N . ASP A 1 111 ? 1.091 -10.469 5.190 1.00 96.69 111 ASP A N 1
ATOM 863 C CA . ASP A 1 111 ? 1.492 -11.654 4.424 1.00 96.69 111 ASP A CA 1
ATOM 864 C C . ASP A 1 111 ? 0.940 -11.588 2.991 1.00 96.69 111 ASP A C 1
ATOM 866 O O . ASP A 1 111 ? 1.671 -11.793 2.019 1.00 96.69 111 ASP A O 1
ATOM 870 N N . HIS A 1 112 ? -0.330 -11.195 2.840 1.00 97.69 112 HIS A N 1
ATOM 871 C CA . HIS A 1 112 ? -0.944 -11.000 1.526 1.00 97.69 112 HIS A CA 1
ATOM 872 C C . HIS A 1 112 ? -0.309 -9.854 0.728 1.00 97.69 112 HIS A C 1
ATOM 874 O O . HIS A 1 112 ? -0.094 -9.982 -0.476 1.00 97.69 112 HIS A O 1
ATOM 880 N N . LEU A 1 113 ? 0.013 -8.727 1.371 1.00 97.62 113 LEU A N 1
ATOM 881 C CA . LEU A 1 113 ? 0.684 -7.600 0.713 1.00 97.62 113 LEU A CA 1
ATOM 882 C C . LEU A 1 113 ? 2.112 -7.951 0.278 1.00 97.62 113 LEU A C 1
ATOM 884 O O . LEU A 1 113 ? 2.530 -7.500 -0.788 1.00 97.62 113 LEU A O 1
ATOM 888 N N . ILE A 1 114 ? 2.833 -8.761 1.055 1.00 95.00 114 ILE A N 1
ATOM 889 C CA . ILE A 1 114 ? 4.164 -9.273 0.701 1.00 95.00 114 ILE A CA 1
ATOM 890 C C . ILE A 1 114 ? 4.061 -10.186 -0.522 1.00 95.00 114 ILE A C 1
ATOM 892 O O . ILE A 1 114 ? 4.744 -9.945 -1.515 1.00 95.00 114 ILE A O 1
ATOM 896 N N . ALA A 1 115 ? 3.153 -11.165 -0.508 1.00 94.19 115 ALA A N 1
ATOM 897 C CA . ALA A 1 115 ? 2.949 -12.062 -1.646 1.00 94.19 115 ALA A CA 1
ATOM 898 C C . ALA A 1 115 ? 2.521 -11.300 -2.915 1.00 94.19 115 ALA A C 1
ATOM 900 O O . ALA A 1 115 ? 3.015 -11.555 -4.014 1.00 94.19 115 ALA A O 1
ATOM 901 N N . TRP A 1 116 ? 1.630 -10.314 -2.768 1.00 94.56 116 TRP A N 1
ATOM 902 C CA . TRP A 1 116 ? 1.232 -9.427 -3.861 1.00 94.56 116 TRP A CA 1
ATOM 903 C C . TRP A 1 116 ? 2.419 -8.633 -4.422 1.00 94.56 116 TRP A C 1
ATOM 905 O O . TRP A 1 116 ? 2.565 -8.517 -5.638 1.00 94.56 116 TRP A O 1
ATOM 915 N N . TYR A 1 117 ? 3.276 -8.103 -3.556 1.00 91.62 117 TYR A N 1
ATOM 916 C CA . TYR A 1 117 ? 4.475 -7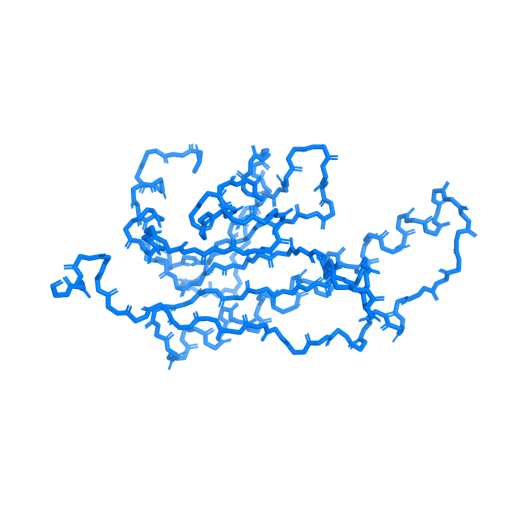.371 -3.943 1.00 91.62 117 TYR A CA 1
ATOM 917 C C . TYR A 1 117 ? 5.489 -8.250 -4.692 1.00 91.62 117 TYR A C 1
ATOM 919 O O . TYR A 1 117 ? 6.004 -7.844 -5.737 1.00 91.62 117 TYR A O 1
ATOM 927 N N . GLU A 1 118 ? 5.738 -9.469 -4.216 1.00 88.88 118 GLU A N 1
ATOM 928 C CA . GLU A 1 118 ? 6.608 -10.440 -4.891 1.00 88.88 118 GLU A CA 1
ATOM 929 C C . GLU A 1 118 ? 6.093 -10.787 -6.292 1.00 88.88 118 GLU A C 1
ATOM 931 O O . GLU A 1 118 ? 6.870 -10.859 -7.247 1.00 88.88 118 GLU A O 1
ATOM 936 N N . MET A 1 119 ? 4.776 -10.947 -6.440 1.00 89.44 119 MET A N 1
ATOM 937 C CA . MET A 1 119 ? 4.142 -11.165 -7.739 1.00 89.44 119 MET A CA 1
ATOM 938 C C . MET A 1 119 ? 4.342 -9.957 -8.664 1.00 89.44 119 MET A C 1
ATOM 940 O O . MET A 1 119 ? 4.850 -10.118 -9.770 1.00 89.44 119 MET A O 1
ATOM 944 N N . VAL A 1 120 ? 4.013 -8.741 -8.209 1.00 88.62 120 VAL A N 1
ATOM 945 C CA . VAL A 1 120 ? 4.142 -7.516 -9.023 1.00 88.62 120 VAL A CA 1
ATOM 946 C C . VAL A 1 120 ? 5.584 -7.285 -9.477 1.00 88.62 120 VAL A C 1
ATOM 948 O O . VAL A 1 120 ? 5.820 -6.949 -10.637 1.00 88.62 120 VAL A O 1
ATOM 951 N N . THR A 1 121 ? 6.553 -7.472 -8.583 1.00 85.62 121 THR A N 1
ATOM 952 C CA . THR A 1 121 ? 7.975 -7.309 -8.916 1.00 85.62 121 THR A CA 1
ATOM 953 C C . THR A 1 121 ? 8.457 -8.385 -9.885 1.00 85.62 121 THR A C 1
ATOM 955 O O . THR A 1 121 ? 9.178 -8.074 -10.832 1.00 85.62 121 THR A O 1
ATOM 958 N N . THR A 1 122 ? 8.018 -9.635 -9.715 1.00 84.62 122 THR A N 1
ATOM 959 C CA . THR A 1 122 ? 8.326 -10.729 -10.648 1.00 84.62 122 THR A CA 1
ATOM 960 C C . THR A 1 122 ? 7.766 -10.452 -12.043 1.00 84.62 122 THR A C 1
ATOM 962 O O . THR A 1 122 ? 8.499 -10.568 -13.027 1.00 84.62 122 THR A O 1
ATOM 965 N N . ASP A 1 123 ? 6.504 -10.033 -12.141 1.00 84.69 123 ASP A N 1
ATOM 966 C CA . ASP A 1 123 ? 5.857 -9.708 -13.416 1.00 84.69 123 ASP A CA 1
ATOM 967 C C . ASP A 1 123 ? 6.571 -8.561 -14.135 1.00 84.69 123 ASP A C 1
ATOM 969 O O . ASP A 1 123 ? 6.815 -8.635 -15.341 1.00 84.69 123 ASP A O 1
ATOM 973 N N . TYR A 1 124 ? 6.972 -7.525 -13.394 1.00 81.25 124 TYR A N 1
ATOM 974 C CA . TYR A 1 124 ? 7.724 -6.405 -13.952 1.00 81.25 124 TYR A CA 1
ATOM 975 C C . TYR A 1 124 ? 9.075 -6.841 -14.533 1.00 81.25 124 TYR A C 1
ATOM 977 O O . TYR A 1 124 ? 9.417 -6.459 -15.653 1.00 81.25 124 TYR A O 1
ATOM 985 N N . ASN A 1 125 ? 9.818 -7.693 -13.824 1.00 79.50 125 ASN A N 1
ATOM 986 C CA . ASN A 1 125 ? 11.105 -8.205 -14.304 1.00 79.50 125 ASN A CA 1
ATOM 987 C C . ASN A 1 125 ? 10.954 -9.065 -15.558 1.00 79.50 125 ASN A C 1
ATOM 989 O O . ASN A 1 125 ? 11.730 -8.932 -16.507 1.00 79.50 125 ASN A O 1
ATOM 993 N N . ASN A 1 126 ? 9.937 -9.928 -15.582 1.00 83.50 126 ASN A N 1
ATOM 994 C CA . ASN A 1 126 ? 9.631 -10.742 -16.754 1.00 83.50 126 ASN A CA 1
ATOM 995 C C . ASN A 1 126 ? 9.295 -9.852 -17.954 1.00 83.50 126 ASN A C 1
ATOM 997 O O . ASN A 1 126 ? 9.861 -10.036 -19.032 1.00 83.50 126 ASN A O 1
ATOM 1001 N N . TRP A 1 127 ? 8.466 -8.826 -17.749 1.00 82.88 127 TRP A N 1
ATOM 1002 C CA . TRP A 1 127 ? 8.140 -7.858 -18.790 1.00 82.88 127 TRP A CA 1
ATOM 1003 C C . TRP A 1 127 ? 9.376 -7.102 -19.300 1.00 82.88 127 TRP A C 1
ATOM 1005 O O . TRP A 1 127 ? 9.530 -6.934 -20.511 1.00 82.88 127 TRP A O 1
ATOM 1015 N N . GLN A 1 128 ? 10.286 -6.682 -18.416 1.00 79.69 128 GLN A N 1
ATOM 1016 C CA . GLN A 1 128 ? 11.536 -6.023 -18.808 1.00 79.69 128 GLN A CA 1
ATOM 1017 C C . GLN A 1 128 ? 12.443 -6.943 -19.637 1.00 79.69 128 GLN A C 1
ATOM 1019 O O . GLN A 1 128 ? 12.996 -6.523 -20.657 1.00 79.69 128 GLN A O 1
ATOM 1024 N N . LYS A 1 129 ? 12.574 -8.208 -19.228 1.00 83.88 129 LYS A N 1
ATOM 1025 C CA . LYS A 1 129 ? 13.326 -9.234 -19.958 1.00 83.88 129 LYS A CA 1
ATOM 1026 C C . LYS A 1 129 ? 12.751 -9.462 -21.352 1.00 83.88 129 LYS A C 1
ATOM 1028 O O . LYS A 1 129 ? 13.500 -9.465 -22.326 1.00 83.88 129 LYS A O 1
ATOM 1033 N N . GLU A 1 130 ? 11.437 -9.622 -21.461 1.00 86.62 130 GLU A N 1
ATOM 1034 C CA . GLU A 1 130 ? 10.755 -9.852 -22.737 1.00 86.62 130 GLU A CA 1
ATOM 1035 C C . GLU A 1 130 ? 10.805 -8.626 -23.657 1.00 86.62 130 GLU A C 1
ATOM 1037 O O . GLU A 1 130 ? 11.039 -8.763 -24.857 1.00 86.62 130 GLU A O 1
ATOM 1042 N N . SER A 1 131 ? 10.633 -7.425 -23.100 1.00 84.69 131 SER A N 1
ATOM 1043 C CA . SER A 1 131 ? 10.546 -6.181 -23.876 1.00 84.69 131 SER A CA 1
ATOM 1044 C C . SER A 1 131 ? 11.908 -5.642 -24.311 1.00 84.69 131 SER A C 1
ATOM 1046 O O . SER A 1 131 ? 12.018 -5.046 -25.383 1.00 84.69 131 SER A O 1
ATOM 1048 N N . TYR A 1 132 ? 12.946 -5.836 -23.492 1.00 83.44 132 TYR A N 1
ATOM 1049 C CA . TYR A 1 132 ? 14.256 -5.204 -23.683 1.00 83.44 132 TYR A CA 1
ATOM 1050 C C . TYR A 1 132 ? 15.428 -6.192 -23.756 1.00 83.44 132 TYR A C 1
ATOM 1052 O O . TYR A 1 132 ? 16.566 -5.766 -23.945 1.00 83.44 132 TYR A O 1
ATOM 1060 N N . GLY A 1 133 ? 15.186 -7.500 -23.617 1.00 82.69 133 GLY A N 1
ATOM 1061 C CA . GLY A 1 133 ? 16.243 -8.517 -23.632 1.00 82.69 133 GLY A CA 1
ATOM 1062 C C . GLY A 1 133 ? 17.191 -8.435 -22.432 1.00 82.69 133 GLY A C 1
ATOM 1063 O O . GLY A 1 133 ? 18.332 -8.890 -22.524 1.00 82.69 133 GLY A O 1
ATOM 1064 N N . LEU A 1 134 ? 16.749 -7.819 -21.330 1.00 78.06 134 LEU A N 1
ATOM 1065 C CA . LEU A 1 134 ? 17.536 -7.700 -20.103 1.00 78.06 134 LEU A CA 1
ATOM 1066 C C . LEU A 1 134 ? 17.703 -9.062 -19.418 1.00 78.06 134 LEU A C 1
ATOM 1068 O O . LEU A 1 134 ? 16.878 -9.966 -19.565 1.00 78.06 134 LEU A O 1
ATOM 1072 N N . SER A 1 135 ? 18.801 -9.216 -18.676 1.00 70.88 135 SER A N 1
ATOM 1073 C CA . SER A 1 135 ? 19.057 -10.412 -17.874 1.00 70.88 135 SER A CA 1
ATOM 1074 C C . SER A 1 135 ? 18.036 -10.552 -16.749 1.00 70.88 135 SER A C 1
ATOM 1076 O O . SER A 1 135 ? 17.556 -9.560 -16.210 1.00 70.88 135 SER A O 1
ATOM 1078 N N . ASP A 1 136 ? 17.753 -11.793 -16.367 1.00 68.50 136 ASP A N 1
ATOM 1079 C CA . ASP A 1 136 ? 16.873 -12.097 -15.244 1.00 68.50 136 ASP A CA 1
ATOM 1080 C C . ASP A 1 136 ? 17.530 -11.678 -13.919 1.00 68.50 136 ASP A C 1
ATOM 1082 O O . ASP A 1 136 ? 18.513 -12.279 -13.487 1.00 68.50 136 ASP A O 1
ATOM 1086 N N . THR A 1 137 ? 17.007 -10.621 -13.303 1.00 67.06 137 THR A N 1
ATOM 1087 C CA . THR A 1 137 ? 17.450 -10.100 -12.001 1.00 67.06 137 THR A CA 1
ATOM 1088 C C . THR A 1 137 ? 16.520 -10.529 -10.865 1.00 67.06 137 THR A C 1
ATOM 1090 O O . THR A 1 137 ? 16.649 -10.037 -9.742 1.00 67.06 137 THR A O 1
ATOM 1093 N N . SER A 1 138 ? 15.589 -11.460 -11.115 1.00 62.47 138 SER A N 1
ATOM 1094 C CA . SER A 1 138 ? 14.570 -11.853 -10.137 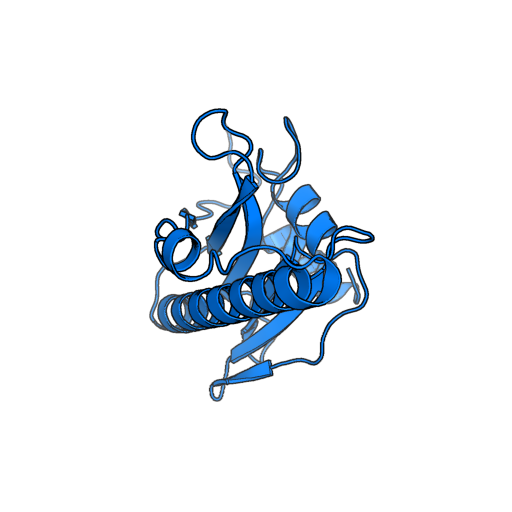1.00 62.47 138 SER A CA 1
ATOM 1095 C C . SER A 1 138 ? 15.160 -12.399 -8.838 1.00 62.47 138 SER A C 1
ATOM 1097 O O . SER A 1 138 ? 14.595 -12.136 -7.786 1.00 62.47 138 SER A O 1
ATOM 1099 N N . ASP A 1 139 ? 16.313 -13.071 -8.865 1.00 61.28 139 ASP A N 1
ATOM 1100 C CA . ASP A 1 139 ? 16.979 -13.588 -7.658 1.00 61.28 139 ASP A CA 1
ATOM 1101 C C . ASP A 1 139 ? 17.724 -12.510 -6.850 1.00 61.28 139 ASP A C 1
ATOM 1103 O O . ASP A 1 139 ? 17.851 -12.616 -5.626 1.00 61.28 139 ASP A O 1
ATOM 1107 N N . GLU A 1 140 ? 18.211 -11.454 -7.506 1.00 62.19 140 GLU A N 1
ATOM 1108 C CA . GLU A 1 140 ? 18.781 -10.283 -6.826 1.00 62.19 140 GLU A CA 1
ATOM 1109 C C . GLU A 1 140 ? 17.678 -9.425 -6.215 1.00 62.19 140 GLU A C 1
ATOM 1111 O O . GLU A 1 140 ? 17.842 -8.880 -5.123 1.00 62.19 140 GLU A O 1
ATOM 1116 N N . LEU A 1 141 ? 16.537 -9.370 -6.900 1.00 57.28 141 LEU A N 1
ATOM 1117 C CA . LEU A 1 141 ? 15.355 -8.672 -6.441 1.00 57.28 141 LEU A CA 1
ATOM 1118 C C . LEU A 1 141 ? 14.667 -9.443 -5.326 1.00 57.28 141 LEU A C 1
ATOM 1120 O O . LEU A 1 141 ? 14.439 -8.816 -4.316 1.00 57.28 141 LEU A O 1
ATOM 1124 N N . ARG A 1 142 ? 14.480 -10.770 -5.404 1.00 54.38 142 ARG A N 1
ATOM 1125 C CA . ARG A 1 142 ? 13.922 -11.646 -4.342 1.00 54.38 142 ARG A CA 1
ATOM 1126 C C . ARG A 1 142 ? 14.619 -11.545 -2.992 1.00 54.38 142 ARG A C 1
ATOM 1128 O O . ARG A 1 142 ? 14.027 -11.896 -1.980 1.00 54.38 142 ARG A O 1
ATOM 1135 N N . LYS A 1 143 ? 15.846 -11.024 -2.939 1.00 53.34 143 LYS A N 1
ATOM 1136 C CA . LYS A 1 143 ? 16.458 -10.559 -1.683 1.00 53.34 143 LYS A CA 1
ATOM 1137 C C . LYS A 1 143 ? 15.851 -9.229 -1.217 1.00 53.34 143 LYS A C 1
ATOM 1139 O O . LYS A 1 143 ? 16.539 -8.447 -0.558 1.00 53.34 143 LYS A O 1
ATOM 1144 N N . THR A 1 144 ? 14.601 -8.956 -1.597 1.00 54.50 144 THR A N 1
ATOM 1145 C CA . THR A 1 144 ? 13.868 -7.736 -1.300 1.00 54.50 144 THR A CA 1
ATOM 1146 C C . THR A 1 144 ? 13.951 -7.537 0.195 1.00 54.50 144 THR A C 1
ATOM 1148 O O . THR A 1 144 ? 13.682 -8.460 0.961 1.00 54.50 144 THR A O 1
ATOM 1151 N N . SER A 1 145 ? 14.377 -6.343 0.591 1.00 60.84 145 SER A N 1
ATOM 1152 C CA . SER A 1 145 ? 14.385 -5.926 1.986 1.00 60.84 145 SER A CA 1
ATOM 1153 C C . SER A 1 145 ? 13.043 -6.285 2.624 1.00 60.84 145 SER A C 1
ATOM 1155 O O . SER A 1 145 ? 12.010 -6.060 1.987 1.00 60.84 145 SER A O 1
ATOM 1157 N N . ASP A 1 146 ? 13.063 -6.808 3.854 1.00 76.31 146 ASP A N 1
ATOM 1158 C CA . ASP A 1 146 ? 11.845 -6.968 4.653 1.00 76.31 146 ASP A CA 1
ATOM 1159 C C . ASP A 1 146 ? 10.990 -5.696 4.526 1.00 76.31 146 ASP A C 1
ATOM 1161 O O . ASP A 1 146 ? 11.552 -4.588 4.548 1.00 76.31 146 ASP A O 1
ATOM 1165 N N . PRO A 1 147 ? 9.662 -5.819 4.357 1.00 86.31 147 PRO A N 1
ATOM 1166 C CA . PRO A 1 147 ? 8.820 -4.652 4.172 1.00 86.31 147 PRO A CA 1
ATOM 1167 C C . PRO A 1 147 ? 8.998 -3.682 5.338 1.00 86.31 147 PRO A C 1
ATOM 1169 O O . PRO A 1 147 ? 9.044 -4.069 6.510 1.00 86.31 147 PRO A O 1
ATOM 1172 N N . GLU A 1 148 ? 9.056 -2.393 5.027 1.00 91.69 148 GLU A N 1
ATOM 1173 C CA . GLU A 1 148 ? 9.053 -1.364 6.055 1.00 91.69 148 GLU A CA 1
ATOM 1174 C C . GLU A 1 148 ? 7.648 -1.288 6.658 1.00 91.69 148 GLU A C 1
ATOM 1176 O O . GLU A 1 148 ? 6.705 -0.851 6.004 1.00 91.69 148 GLU A O 1
ATOM 1181 N N . ILE A 1 149 ? 7.484 -1.692 7.917 1.00 93.94 149 ILE A N 1
ATOM 1182 C CA . ILE A 1 149 ? 6.188 -1.599 8.599 1.00 93.94 149 ILE A CA 1
ATOM 1183 C C . ILE A 1 149 ? 6.135 -0.324 9.442 1.00 93.94 149 ILE A C 1
ATOM 1185 O O . ILE A 1 149 ? 6.740 -0.250 10.516 1.00 93.94 149 ILE A O 1
ATOM 1189 N N . VAL A 1 150 ? 5.315 0.634 9.016 1.00 95.25 150 VAL A N 1
ATOM 1190 C CA . VAL A 1 150 ? 5.064 1.893 9.723 1.00 95.25 150 VAL A CA 1
ATOM 1191 C C . VAL A 1 150 ? 3.809 1.764 10.585 1.00 95.25 150 VAL A C 1
ATOM 1193 O O . VAL A 1 150 ? 2.691 1.619 10.084 1.00 95.25 150 VAL A O 1
ATOM 1196 N N . LEU A 1 151 ? 3.991 1.850 11.904 1.00 94.19 151 LEU A N 1
ATOM 1197 C CA . LEU A 1 151 ? 2.883 1.912 12.854 1.00 94.19 151 LEU A CA 1
ATOM 1198 C C . LEU A 1 151 ? 2.406 3.364 13.010 1.00 94.19 151 LEU A C 1
ATOM 1200 O O . LEU A 1 151 ? 3.091 4.203 13.593 1.00 94.19 151 LEU A O 1
ATOM 1204 N N . LEU A 1 152 ? 1.207 3.648 12.513 1.00 91.50 152 LEU A N 1
ATOM 1205 C CA . LEU A 1 152 ? 0.525 4.932 12.617 1.00 91.50 152 LEU A CA 1
ATOM 1206 C C . LEU A 1 152 ? -0.034 5.106 14.038 1.00 91.50 152 LEU A C 1
ATOM 1208 O O . LEU A 1 152 ? -1.199 4.817 14.306 1.00 91.50 152 LEU A O 1
ATOM 1212 N N . ALA A 1 153 ? 0.808 5.551 14.969 1.00 76.56 153 ALA A N 1
ATOM 1213 C CA . ALA A 1 153 ? 0.380 5.879 16.326 1.00 76.56 153 ALA A CA 1
ATOM 1214 C C . ALA A 1 153 ? -0.356 7.235 16.378 1.00 76.56 153 ALA A C 1
ATOM 1216 O O . ALA A 1 153 ? 0.028 8.191 15.697 1.00 76.56 153 ALA A O 1
ATOM 1217 N N . GLY A 1 154 ? -1.392 7.315 17.222 1.00 61.56 154 GLY A N 1
ATOM 1218 C CA . GLY A 1 154 ? -2.141 8.543 17.517 1.00 61.56 154 GLY A CA 1
ATOM 1219 C C . GLY A 1 154 ? -3.157 8.972 16.447 1.00 61.56 154 GLY A C 1
ATOM 1220 O O . GLY A 1 154 ? -3.064 8.621 15.267 1.00 61.56 154 GLY A O 1
ATOM 1221 N N . THR A 1 155 ? -4.153 9.751 16.871 1.00 52.69 155 THR A N 1
ATOM 1222 C CA . THR A 1 155 ? -4.971 10.578 15.970 1.00 52.69 155 THR A CA 1
ATOM 1223 C C . THR A 1 155 ? -4.097 11.661 15.320 1.00 52.69 155 THR A C 1
ATOM 1225 O O . THR A 1 155 ? -3.136 12.090 15.954 1.00 52.69 155 THR A O 1
ATOM 1228 N N . PRO A 1 156 ? -4.409 12.128 14.095 1.00 53.34 156 PRO A N 1
ATOM 1229 C CA . PRO A 1 156 ? -3.629 13.170 13.412 1.00 53.34 156 PRO A CA 1
ATOM 1230 C C . PRO A 1 156 ? -3.469 14.492 14.194 1.00 53.34 156 PRO A C 1
ATOM 1232 O O . PRO A 1 156 ? -2.572 15.257 13.872 1.00 53.34 156 PRO A O 1
ATOM 1235 N N . ASP A 1 157 ? -4.272 14.724 15.241 1.00 40.03 157 ASP A N 1
ATOM 1236 C CA . ASP A 1 157 ? -4.355 15.997 15.979 1.00 40.03 157 ASP A CA 1
ATOM 1237 C C . ASP A 1 157 ? -3.754 15.981 17.396 1.00 40.03 157 ASP A C 1
ATOM 1239 O O . ASP A 1 157 ? -4.214 16.694 18.286 1.00 40.03 157 ASP A O 1
ATOM 1243 N N . SER A 1 158 ? -2.719 15.184 17.652 1.00 41.78 158 SER A N 1
ATOM 1244 C CA . SER A 1 158 ? -1.989 15.280 18.925 1.00 41.78 158 SER A CA 1
ATOM 1245 C C . SER A 1 158 ? -0.506 15.568 18.714 1.00 41.78 158 SER A C 1
ATOM 1247 O O . SER A 1 158 ? 0.348 14.697 18.870 1.00 41.78 158 SER A O 1
ATOM 1249 N N . GLN A 1 159 ? -0.194 16.832 18.423 1.00 31.84 159 GLN A N 1
ATOM 1250 C CA . GLN A 1 159 ? 1.054 17.445 18.880 1.00 31.84 159 GLN A CA 1
ATOM 1251 C C . GLN A 1 159 ? 0.733 18.637 19.803 1.00 31.84 159 GLN A C 1
ATOM 1253 O O . GLN A 1 159 ? -0.291 19.285 19.591 1.00 31.84 159 GLN A O 1
ATOM 1258 N N . PRO A 1 160 ? 1.540 18.848 20.863 1.00 40.97 160 PRO A N 1
ATOM 1259 C CA . PRO A 1 160 ? 1.279 19.817 21.931 1.00 40.97 160 PRO A CA 1
ATOM 1260 C C . PRO A 1 160 ? 1.346 21.281 21.486 1.00 40.97 160 PRO A C 1
ATOM 1262 O O . PRO A 1 160 ? 2.064 21.576 20.504 1.00 40.97 160 PRO A O 1
#

Radius of gyration: 15.72 Å; chains: 1; bounding box: 41×34×46 Å

Sequence (160 aa):
MWDPAFREAREAFIGDRPAGWLYENGTMLGQVNTVLGGPPDEPVYFSDNLVRFSACRPHSCDEKGAVVLTTDGEIVAVGVLHFDNSRTRSGHPMLTILTRKRDDRFQEAADHLIAWYEMVTTDYNNWQKESYGLSDTSDELRKTSDPEIVLLAGTPDSQP

Secondary structure (DSSP, 8-state):
--SHHHHHHHHHHH-S-EE-SSSTTEEHHHHHHHHT-SPPPPPEE-SSSEEEEEEEETTEEEEEEEEEEETTS-EEEEEEEEE--STTSTT-EEEEEEES--SHHHHHHHHHHHHHHHHHHHHHHHHHHHHH-----HHHHSS----EEEE--S-TT---

pLDDT: mean 86.54, std 13.9, range [31.84, 98.44]

Organism: NCBI:txid1236966